Protein AF-J0JYR1-F1 (afdb_monomer_lite)

Radius of gyration: 15.29 Å; chains: 1; bounding box: 47×17×39 Å

Secondary structure (DSSP, 8-state):
--PPPPHHHHHHHHHHHHHHHHHHHHHHHHHHHHTT----HHHHHHHHHHHHHHHHHHHTTT---HHHHHHTS----

InterPro domains:
  IPR059722 Coiled-coil domain-co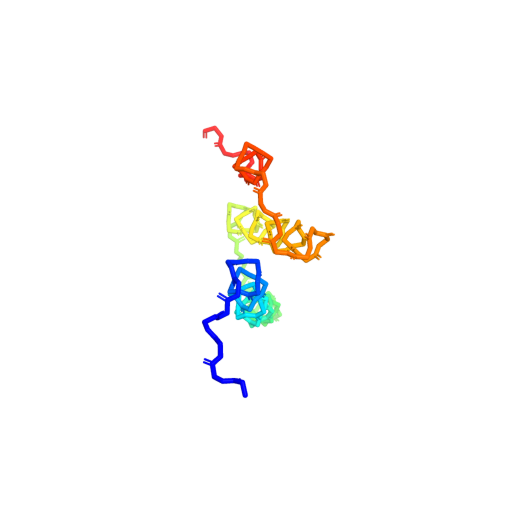ntaining protein ORF29 [PF26853] (2-74)

Organism: NCBI:txid992034

Structure (mmCIF, N/CA/C/O backbone):
data_AF-J0JYR1-F1
#
_entry.id   AF-J0JYR1-F1
#
loop_
_atom_site.group_PDB
_atom_site.id
_atom_site.type_symbol
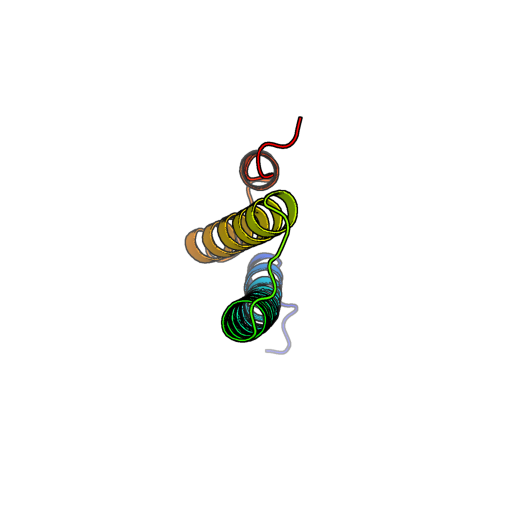_atom_site.label_atom_id
_atom_site.label_alt_id
_atom_site.label_comp_id
_atom_site.label_asym_id
_atom_site.label_entity_id
_atom_site.label_seq_id
_atom_site.pdbx_PDB_ins_code
_atom_site.Cartn_x
_atom_site.Cartn_y
_atom_site.Cartn_z
_atom_site.occupancy
_atom_site.B_iso_or_equiv
_atom_site.auth_seq_id
_atom_site.auth_comp_id
_atom_site.auth_asym_id
_atom_site.auth_atom_id
_atom_site.pdbx_PDB_model_num
ATOM 1 N N . MET A 1 1 ? 31.326 -1.154 -9.436 1.00 45.19 1 MET A N 1
ATOM 2 C CA . MET A 1 1 ? 30.209 -0.602 -10.233 1.00 45.19 1 MET A CA 1
ATOM 3 C C . MET A 1 1 ? 29.398 0.329 -9.342 1.00 45.19 1 MET A C 1
ATOM 5 O O . MET A 1 1 ? 28.507 -0.135 -8.647 1.00 45.19 1 MET A O 1
ATOM 9 N N . TRP A 1 2 ? 29.735 1.620 -9.297 1.00 53.25 2 TRP A N 1
ATOM 10 C CA . TRP A 1 2 ? 28.834 2.633 -8.736 1.00 53.25 2 TRP A CA 1
ATOM 11 C C . TRP A 1 2 ? 27.947 3.113 -9.888 1.00 53.25 2 TRP A C 1
ATOM 13 O O . TRP A 1 2 ? 28.275 4.067 -10.585 1.00 53.25 2 TRP A O 1
ATOM 23 N N . GLY A 1 3 ? 26.912 2.330 -10.191 1.00 62.41 3 GLY A N 1
ATOM 24 C CA . GLY A 1 3 ? 25.970 2.602 -11.274 1.00 62.41 3 GLY A CA 1
ATOM 25 C C . GLY A 1 3 ? 24.711 3.252 -10.718 1.00 62.41 3 GLY A C 1
ATOM 26 O O . GLY A 1 3 ? 24.187 2.795 -9.702 1.00 62.41 3 GLY A O 1
ATOM 27 N N . ALA A 1 4 ? 24.227 4.312 -11.368 1.00 66.62 4 ALA A N 1
ATOM 28 C CA . ALA A 1 4 ? 22.891 4.829 -11.100 1.00 66.62 4 ALA A CA 1
ATOM 29 C C . ALA A 1 4 ? 21.884 3.677 -11.245 1.00 66.62 4 ALA A C 1
ATOM 31 O O . ALA A 1 4 ? 21.885 2.973 -12.257 1.00 66.62 4 ALA A O 1
ATOM 32 N N . ARG A 1 5 ? 21.077 3.453 -10.204 1.00 80.25 5 ARG A N 1
ATOM 33 C CA . ARG A 1 5 ? 20.046 2.407 -10.194 1.00 80.25 5 ARG A CA 1
ATOM 34 C C . ARG A 1 5 ? 19.081 2.610 -11.358 1.00 80.25 5 ARG A C 1
ATOM 36 O O . ARG A 1 5 ? 18.809 3.753 -11.736 1.00 80.25 5 ARG A O 1
ATOM 43 N N . SER A 1 6 ? 18.526 1.521 -11.888 1.00 89.94 6 SER A N 1
ATOM 44 C CA . SER A 1 6 ? 17.455 1.639 -12.877 1.00 89.94 6 SER A CA 1
ATOM 45 C C . SER A 1 6 ? 16.202 2.244 -12.237 1.00 89.94 6 SER A C 1
ATOM 47 O O . SER A 1 6 ? 16.009 2.203 -11.017 1.00 89.94 6 SER A O 1
ATOM 49 N N . LYS A 1 7 ? 15.325 2.816 -13.065 1.00 92.56 7 LYS A N 1
ATOM 50 C CA . LYS A 1 7 ? 14.034 3.331 -12.595 1.00 92.56 7 LYS A CA 1
ATOM 51 C C . LYS A 1 7 ? 13.189 2.216 -11.965 1.00 92.56 7 LYS A C 1
ATOM 53 O O . LYS A 1 7 ? 12.585 2.450 -10.928 1.00 92.56 7 LYS A O 1
ATOM 58 N N . GLU A 1 8 ? 13.230 1.006 -12.523 1.00 94.50 8 GLU A N 1
ATOM 59 C CA . GLU A 1 8 ? 12.513 -0.165 -12.013 1.00 94.50 8 GLU A CA 1
ATOM 60 C C . GLU A 1 8 ? 13.033 -0.588 -10.634 1.00 94.50 8 GLU A C 1
ATOM 62 O O . GLU A 1 8 ? 12.235 -0.859 -9.739 1.00 94.50 8 GLU A O 1
ATOM 67 N N . GLU A 1 9 ? 14.356 -0.583 -10.421 1.00 93.44 9 GLU A N 1
ATOM 68 C CA . GLU A 1 9 ? 14.932 -0.898 -9.108 1.00 93.44 9 GLU A CA 1
ATOM 69 C C . GLU A 1 9 ? 14.520 0.146 -8.062 1.00 93.44 9 GLU A C 1
ATOM 71 O O . GLU A 1 9 ? 14.166 -0.204 -6.935 1.00 93.44 9 GLU A O 1
ATOM 76 N N . ASN A 1 10 ? 14.526 1.431 -8.429 1.00 93.94 10 ASN A N 1
ATOM 77 C CA . ASN A 1 10 ? 14.068 2.491 -7.533 1.00 93.94 10 ASN A CA 1
ATOM 78 C C . ASN A 1 10 ? 12.586 2.315 -7.176 1.00 93.94 10 ASN A C 1
ATOM 80 O O . ASN A 1 10 ? 12.234 2.390 -6.001 1.00 93.94 10 ASN A O 1
ATOM 84 N N . THR A 1 11 ? 11.738 2.012 -8.160 1.00 94.56 11 THR A N 1
ATOM 85 C CA . THR A 1 11 ? 10.312 1.743 -7.953 1.00 94.56 11 THR A CA 1
ATOM 86 C C . THR A 1 11 ? 10.081 0.543 -7.030 1.00 94.56 11 THR A C 1
ATOM 88 O O . THR A 1 11 ? 9.330 0.662 -6.062 1.00 94.56 11 THR A O 1
ATOM 91 N N . ALA A 1 12 ? 10.757 -0.583 -7.272 1.00 94.38 12 ALA A N 1
ATOM 92 C CA . ALA A 1 12 ? 10.633 -1.777 -6.436 1.00 94.38 12 ALA A CA 1
ATOM 93 C C . ALA A 1 12 ? 11.067 -1.508 -4.982 1.00 94.38 12 ALA A C 1
ATOM 95 O O . ALA A 1 12 ? 10.389 -1.905 -4.036 1.00 94.38 12 ALA A O 1
ATOM 96 N N . ARG A 1 13 ? 12.157 -0.757 -4.774 1.00 93.94 13 ARG A N 1
ATOM 97 C CA . ARG A 1 13 ? 12.612 -0.364 -3.427 1.00 93.94 13 ARG A CA 1
ATOM 98 C C . ARG A 1 13 ? 11.641 0.576 -2.718 1.00 93.94 13 ARG A C 1
ATOM 100 O O . ARG A 1 13 ? 11.429 0.435 -1.514 1.00 93.94 13 ARG A O 1
ATOM 107 N N . SER A 1 14 ? 11.050 1.534 -3.433 1.00 93.19 14 SER A N 1
ATOM 108 C CA . SER A 1 14 ? 10.023 2.403 -2.852 1.00 93.19 14 SER A CA 1
ATOM 109 C C . SER A 1 14 ? 8.827 1.593 -2.349 1.00 93.19 14 SER A C 1
ATOM 111 O O . SER A 1 14 ? 8.317 1.882 -1.265 1.00 93.19 14 SER A O 1
ATOM 113 N N . VAL A 1 15 ? 8.437 0.537 -3.068 1.00 95.88 15 VAL A N 1
ATOM 114 C CA . VAL A 1 15 ? 7.359 -0.359 -2.631 1.00 95.88 15 VAL A CA 1
ATOM 115 C C . VAL A 1 15 ? 7.715 -1.151 -1.384 1.00 95.88 15 VAL A C 1
ATOM 117 O O . VAL A 1 15 ? 6.887 -1.207 -0.483 1.00 95.88 15 VAL A O 1
ATOM 120 N N . GLN A 1 16 ? 8.954 -1.622 -1.228 1.00 95.31 16 GLN A N 1
ATOM 121 C CA . GLN A 1 16 ? 9.374 -2.284 0.019 1.00 95.31 16 GLN A CA 1
ATOM 122 C C . GLN A 1 16 ? 9.155 -1.396 1.256 1.00 95.31 16 GLN A C 1
ATOM 124 O O . GLN A 1 16 ? 8.732 -1.861 2.316 1.00 95.31 16 GLN A O 1
ATOM 129 N N . THR A 1 17 ? 9.407 -0.089 1.128 1.00 95.81 17 THR A N 1
ATOM 130 C CA . THR A 1 17 ? 9.130 0.865 2.216 1.00 95.81 17 THR A CA 1
ATOM 131 C C . THR A 1 17 ? 7.625 1.043 2.426 1.00 95.81 17 THR A C 1
ATOM 133 O O . THR A 1 17 ? 7.160 1.069 3.565 1.00 95.81 17 THR A O 1
ATOM 136 N N . GLN A 1 18 ? 6.844 1.124 1.346 1.00 96.06 18 GLN A N 1
ATOM 137 C CA . GLN A 1 18 ? 5.387 1.242 1.423 1.00 96.06 18 GLN A CA 1
ATOM 138 C C . GLN A 1 18 ? 4.736 0.019 2.082 1.00 96.06 18 GLN A C 1
ATOM 140 O O . GLN A 1 18 ? 3.848 0.182 2.915 1.00 96.06 18 GLN A O 1
ATOM 145 N N . GLU A 1 19 ? 5.209 -1.189 1.787 1.00 97.19 19 GLU A N 1
ATOM 146 C CA . GLU A 1 19 ? 4.742 -2.426 2.414 1.00 97.19 19 GLU A CA 1
ATOM 147 C C . GLU A 1 19 ? 5.048 -2.465 3.909 1.00 97.19 19 GLU A C 1
ATOM 149 O O . GLU A 1 19 ? 4.190 -2.842 4.706 1.00 97.19 19 GLU A O 1
ATOM 154 N N . MET A 1 20 ? 6.243 -2.026 4.319 1.00 97.88 20 MET A N 1
ATOM 155 C CA . MET A 1 20 ? 6.587 -1.919 5.739 1.00 97.88 20 MET A CA 1
ATOM 156 C C . MET A 1 20 ? 5.606 -0.995 6.477 1.00 97.88 20 MET A C 1
ATOM 158 O O . MET A 1 20 ? 5.106 -1.348 7.550 1.00 97.88 20 MET A O 1
ATOM 162 N N . LEU A 1 21 ? 5.290 0.161 5.887 1.00 97.81 21 LEU A N 1
ATOM 163 C CA . LEU A 1 21 ? 4.342 1.122 6.452 1.00 97.81 21 LEU A CA 1
ATOM 164 C C . LEU A 1 21 ? 2.909 0.575 6.472 1.00 97.81 21 LEU A C 1
ATOM 166 O O . LEU A 1 21 ? 2.233 0.688 7.494 1.00 97.81 21 LEU A O 1
ATOM 170 N N . LEU A 1 22 ? 2.455 -0.066 5.390 1.00 97.31 22 LEU A N 1
ATOM 171 C CA . LEU A 1 22 ? 1.135 -0.702 5.319 1.00 97.31 22 LEU A CA 1
ATOM 172 C C . LEU A 1 22 ? 0.989 -1.815 6.357 1.00 97.31 22 LEU A C 1
ATOM 174 O O . LEU A 1 22 ? -0.040 -1.903 7.024 1.00 97.31 22 LEU A O 1
ATOM 178 N N . ASN A 1 23 ? 2.023 -2.634 6.543 1.00 97.75 23 ASN A N 1
ATOM 17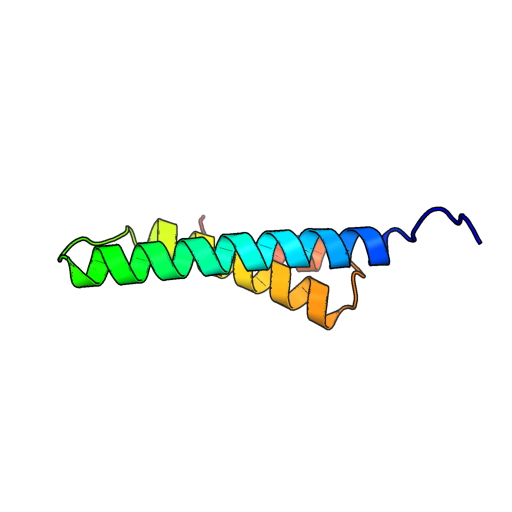9 C CA . ASN A 1 23 ? 2.031 -3.692 7.548 1.00 97.75 23 ASN A CA 1
ATOM 180 C C . ASN A 1 23 ? 1.973 -3.126 8.972 1.00 97.75 23 ASN A C 1
ATOM 182 O O . ASN A 1 23 ? 1.251 -3.662 9.812 1.00 97.75 23 ASN A O 1
ATOM 186 N N . SER A 1 24 ? 2.688 -2.031 9.243 1.00 98.19 24 SER A N 1
ATOM 187 C CA . SER A 1 24 ? 2.601 -1.317 10.523 1.00 98.19 24 SER A CA 1
ATOM 188 C C . SER A 1 24 ? 1.191 -0.761 10.765 1.00 98.19 24 SER A C 1
ATOM 190 O O . SER A 1 24 ? 0.598 -0.990 11.819 1.00 98.19 24 SER A O 1
ATOM 192 N N . LEU A 1 25 ? 0.598 -0.118 9.755 1.00 97.44 25 LEU A N 1
ATOM 193 C CA . LEU A 1 25 ? -0.759 0.421 9.837 1.00 97.44 25 LEU A CA 1
ATOM 194 C C . LEU A 1 25 ? -1.805 -0.675 10.088 1.00 97.44 25 LEU A C 1
ATOM 196 O O . LEU A 1 25 ? -2.650 -0.515 10.965 1.00 97.44 25 LEU A O 1
ATOM 200 N N . LYS A 1 26 ? -1.728 -1.804 9.374 1.00 96.44 26 LYS A N 1
ATOM 201 C CA . LYS A 1 26 ? -2.626 -2.953 9.576 1.00 96.44 26 LYS A CA 1
ATOM 202 C C . LYS A 1 26 ? -2.548 -3.491 11.006 1.00 96.44 26 LYS A C 1
ATOM 204 O O . LYS A 1 26 ? -3.587 -3.737 11.609 1.00 96.44 26 LYS A O 1
ATOM 209 N N . LYS A 1 27 ? -1.341 -3.607 11.572 1.00 98.06 27 LYS A N 1
ATOM 210 C CA . LYS A 1 27 ? -1.151 -4.014 12.976 1.00 98.06 27 LYS A CA 1
ATOM 211 C C . LYS A 1 27 ? -1.785 -3.021 13.952 1.00 98.06 27 LYS A C 1
ATOM 213 O O . LYS A 1 27 ? -2.444 -3.438 14.898 1.00 98.06 27 LYS A O 1
ATOM 218 N N . ASN A 1 28 ? -1.636 -1.719 13.706 1.00 97.69 28 ASN A N 1
ATOM 219 C CA . ASN A 1 28 ? -2.254 -0.690 14.547 1.00 97.69 28 ASN A CA 1
ATOM 220 C C . ASN A 1 28 ? -3.786 -0.737 14.492 1.00 97.69 28 ASN A C 1
ATOM 222 O O . ASN A 1 28 ? -4.434 -0.550 15.518 1.00 97.69 28 ASN A O 1
ATOM 226 N N . ILE A 1 29 ? -4.366 -1.018 13.324 1.00 97.25 29 ILE A N 1
ATOM 227 C CA . ILE A 1 29 ? -5.819 -1.178 13.171 1.00 97.25 29 ILE A CA 1
ATOM 228 C C . ILE A 1 29 ? -6.306 -2.420 13.912 1.00 97.25 29 ILE A C 1
ATOM 230 O O . ILE A 1 29 ? -7.251 -2.317 14.682 1.00 97.25 29 ILE A O 1
ATOM 234 N N . GLN A 1 30 ? -5.616 -3.553 13.768 1.00 96.75 30 GLN A N 1
ATOM 235 C CA . GLN A 1 30 ? -5.938 -4.768 14.523 1.00 96.75 30 GLN A CA 1
ATOM 236 C C . GLN A 1 30 ? -5.893 -4.528 16.039 1.00 96.75 30 GLN A C 1
ATOM 238 O O . GLN A 1 30 ? -6.768 -4.984 16.773 1.00 96.75 30 GLN A O 1
ATOM 243 N N . MET A 1 31 ? -4.899 -3.775 16.521 1.00 98.19 31 MET A N 1
ATOM 244 C CA . MET A 1 31 ? -4.816 -3.388 17.930 1.00 98.19 31 MET A CA 1
ATOM 245 C C . MET A 1 31 ? -5.992 -2.491 18.336 1.00 98.19 31 MET A C 1
ATOM 247 O O . MET A 1 31 ? -6.615 -2.740 19.365 1.00 98.19 31 MET A O 1
ATOM 251 N N . LEU A 1 32 ? -6.329 -1.482 17.531 1.00 97.81 32 LEU A N 1
ATOM 252 C CA . LEU A 1 32 ? -7.473 -0.605 17.786 1.00 97.81 32 LEU A CA 1
ATOM 253 C C . LEU A 1 32 ? -8.787 -1.397 17.873 1.00 97.81 32 LEU A C 1
ATOM 255 O O . LEU A 1 32 ? -9.556 -1.196 18.811 1.00 97.81 32 LEU A O 1
ATOM 259 N N . GLU A 1 33 ? -9.012 -2.322 16.940 1.00 96.06 33 GLU A N 1
ATOM 260 C CA . GLU A 1 33 ? -10.177 -3.212 16.919 1.00 96.06 33 GLU A CA 1
ATOM 261 C C . GLU A 1 33 ? -10.228 -4.108 18.163 1.00 96.06 33 GLU A C 1
ATOM 263 O O . GLU A 1 33 ? -11.286 -4.255 18.774 1.00 96.06 33 GLU A O 1
ATOM 268 N N . SER A 1 34 ? -9.083 -4.635 18.613 1.00 97.44 34 SER A N 1
ATOM 269 C CA . SER A 1 34 ? -9.009 -5.450 19.837 1.00 97.44 34 SER A CA 1
ATOM 270 C C . SER A 1 34 ? -9.379 -4.688 21.117 1.00 97.44 34 SER A C 1
ATOM 272 O O . SER A 1 34 ? -9.804 -5.296 22.096 1.00 97.44 34 SER A O 1
ATOM 274 N N . LEU A 1 35 ? -9.251 -3.357 21.101 1.00 98.19 35 LEU A N 1
ATOM 275 C CA . LEU A 1 35 ? -9.625 -2.461 22.199 1.00 98.19 35 LEU A CA 1
ATOM 276 C C . LEU A 1 35 ? -11.071 -1.943 22.075 1.00 98.19 35 LEU A C 1
ATOM 278 O O . LEU A 1 35 ? -11.488 -1.097 22.864 1.00 98.19 35 LEU A O 1
ATOM 282 N N . GLY A 1 36 ? -11.835 -2.429 21.090 1.00 97.62 36 GLY A N 1
ATOM 283 C CA . GLY A 1 36 ? -13.217 -2.017 20.828 1.00 97.62 36 GLY A CA 1
ATOM 284 C C . GLY A 1 36 ? -13.357 -0.752 19.975 1.00 97.62 36 GLY A C 1
ATOM 285 O O . GLY A 1 36 ? -14.468 -0.248 19.815 1.00 97.62 36 GLY A O 1
ATOM 286 N N . GLY A 1 37 ? -12.258 -0.229 19.425 1.00 97.19 37 GLY A N 1
ATOM 287 C CA . GLY A 1 37 ? -12.292 0.840 18.429 1.00 97.19 37 GLY A CA 1
ATOM 288 C C . GLY A 1 37 ? -12.659 0.319 17.037 1.00 97.19 37 GLY A C 1
ATOM 289 O O . GLY A 1 37 ? -12.683 -0.881 16.784 1.00 97.19 37 GLY A O 1
ATOM 290 N N . ASN A 1 38 ? -12.932 1.229 16.105 1.00 95.06 38 ASN A N 1
ATOM 291 C CA . ASN A 1 38 ? -13.151 0.891 14.701 1.00 95.06 38 ASN A CA 1
ATOM 292 C C . ASN A 1 38 ? -12.478 1.916 13.780 1.00 95.06 38 ASN A C 1
ATOM 294 O O . ASN A 1 38 ? -12.083 3.005 14.202 1.00 95.06 38 ASN A 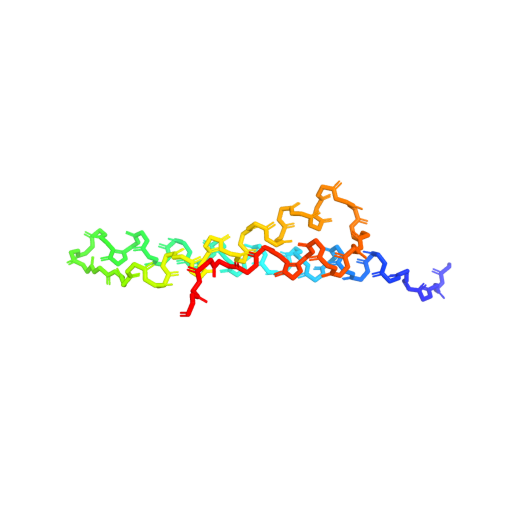O 1
ATOM 298 N N . VAL A 1 39 ? -12.338 1.556 12.508 1.00 94.69 39 VAL A N 1
ATOM 299 C CA . VAL A 1 39 ? -11.918 2.470 11.443 1.00 94.69 39 VAL A CA 1
ATOM 300 C C . VAL A 1 39 ? -13.027 2.603 10.413 1.00 94.69 39 VAL A C 1
ATOM 302 O O . VAL A 1 39 ? -13.835 1.694 10.224 1.00 94.69 39 VAL A O 1
ATOM 305 N N . SER A 1 40 ? -13.083 3.745 9.729 1.00 95.50 40 SER A N 1
ATOM 306 C CA . SER A 1 40 ? -14.101 3.950 8.703 1.00 95.50 40 SER A CA 1
ATOM 307 C C . SER A 1 40 ? -13.898 2.988 7.518 1.00 95.50 40 SER A C 1
ATOM 309 O O . SER A 1 40 ? -12.757 2.687 7.151 1.00 95.50 40 SER A O 1
ATOM 311 N N . PRO A 1 41 ? -14.975 2.553 6.838 1.00 92.94 41 PRO A N 1
ATOM 312 C CA . PRO A 1 41 ? -14.858 1.757 5.614 1.00 92.94 41 PRO A CA 1
ATOM 313 C C . PRO A 1 41 ? -14.007 2.431 4.526 1.00 92.94 41 PRO A C 1
ATOM 315 O O . PRO A 1 41 ? -13.297 1.755 3.785 1.00 92.94 41 PRO A O 1
ATOM 318 N N . LEU A 1 42 ? -14.017 3.769 4.464 1.00 93.44 42 LEU A N 1
ATOM 319 C CA . LEU A 1 42 ? -13.177 4.548 3.546 1.00 93.44 42 LEU A CA 1
ATOM 320 C C . LEU A 1 42 ? -11.679 4.375 3.837 1.00 93.44 42 LEU A C 1
ATOM 322 O O . LEU A 1 42 ? -10.882 4.287 2.903 1.00 93.44 42 LEU A O 1
ATOM 326 N N . MET A 1 43 ? -11.290 4.277 5.112 1.00 93.12 43 MET A N 1
ATOM 327 C CA . MET A 1 43 ? -9.905 3.982 5.490 1.00 93.12 43 MET A CA 1
ATOM 328 C C . MET A 1 43 ? -9.495 2.577 5.046 1.00 93.12 43 MET A C 1
ATOM 330 O O . MET A 1 43 ? -8.423 2.413 4.463 1.00 93.12 43 MET A O 1
ATOM 334 N N . LEU A 1 44 ? -10.359 1.577 5.248 1.00 93.12 44 LEU A N 1
ATOM 335 C CA . LEU A 1 44 ? -10.104 0.205 4.794 1.00 93.12 44 LEU A CA 1
ATOM 336 C C . LEU A 1 44 ? -9.967 0.128 3.266 1.00 93.12 44 LEU A C 1
ATOM 338 O O . LEU A 1 44 ? -9.032 -0.494 2.761 1.00 93.12 44 LEU A O 1
ATOM 342 N N . ALA A 1 45 ? -10.838 0.822 2.529 1.00 93.38 45 ALA A N 1
ATOM 343 C CA . ALA A 1 45 ? -10.760 0.912 1.072 1.00 93.38 45 ALA A CA 1
ATOM 344 C C . ALA A 1 45 ? -9.442 1.552 0.604 1.00 93.38 45 AL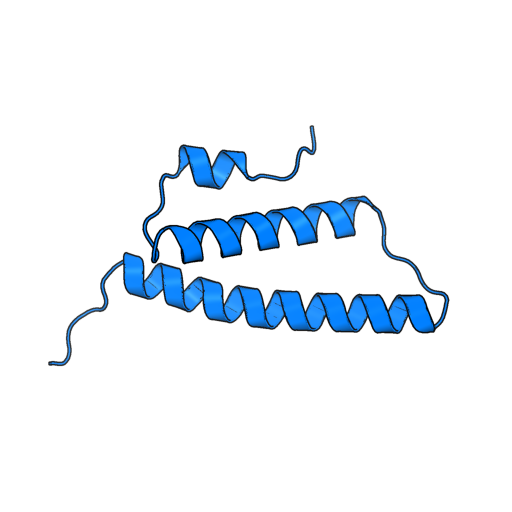A A C 1
ATOM 346 O O . ALA A 1 45 ? -8.818 1.067 -0.340 1.00 93.38 45 ALA A O 1
ATOM 347 N N . LYS A 1 46 ? -8.974 2.602 1.293 1.00 94.25 46 LYS A N 1
ATOM 348 C CA . LYS A 1 46 ? -7.704 3.260 0.966 1.00 94.25 46 LYS A CA 1
ATOM 349 C C . LYS A 1 46 ? -6.498 2.361 1.250 1.00 94.25 46 LYS A C 1
ATOM 351 O O . LYS A 1 46 ? -5.572 2.322 0.446 1.00 94.25 46 LYS A O 1
ATOM 356 N N . ILE A 1 47 ? -6.513 1.600 2.344 1.00 95.31 47 ILE A N 1
ATOM 357 C CA . ILE A 1 47 ? -5.465 0.608 2.644 1.00 95.31 47 ILE A CA 1
ATOM 358 C C . ILE A 1 47 ? -5.411 -0.461 1.557 1.00 95.31 47 ILE A C 1
ATOM 360 O O . ILE A 1 47 ? -4.321 -0.804 1.101 1.00 95.31 47 ILE A O 1
ATOM 364 N N . LYS A 1 48 ? -6.575 -0.955 1.117 1.00 95.06 48 LYS A N 1
ATOM 365 C CA . LYS A 1 48 ? -6.652 -1.926 0.025 1.00 95.06 48 LYS A CA 1
ATOM 366 C C . LYS A 1 48 ? -6.082 -1.356 -1.274 1.00 95.06 48 LYS A C 1
ATOM 368 O O . LYS A 1 48 ? -5.259 -2.013 -1.891 1.00 95.06 48 LYS A O 1
ATOM 373 N N . GLU A 1 49 ? -6.447 -0.131 -1.649 1.00 95.50 49 GLU A N 1
ATOM 374 C CA . GLU A 1 49 ? -5.892 0.536 -2.836 1.00 95.50 49 GLU A CA 1
ATOM 375 C C . GLU A 1 49 ? -4.356 0.562 -2.822 1.00 95.50 49 GLU A C 1
ATOM 377 O O . GLU A 1 49 ? -3.713 0.253 -3.824 1.00 95.50 49 GLU A O 1
ATOM 382 N N . TYR A 1 50 ? -3.750 0.950 -1.697 1.00 96.19 50 TYR A N 1
ATOM 383 C CA . TYR A 1 50 ? -2.292 1.006 -1.600 1.00 96.19 50 TYR A CA 1
ATOM 384 C C . TYR A 1 50 ? -1.649 -0.383 -1.574 1.00 96.19 50 TYR A C 1
ATOM 386 O O . TYR A 1 50 ? -0.552 -0.533 -2.106 1.00 96.19 50 TYR A O 1
ATOM 394 N N . GLN A 1 51 ? -2.327 -1.387 -1.010 1.00 96.88 51 GLN A N 1
ATOM 395 C CA . GLN A 1 51 ? -1.883 -2.776 -1.109 1.00 96.88 51 GLN A CA 1
ATOM 396 C C . GLN A 1 51 ? -1.912 -3.257 -2.563 1.00 96.88 51 GLN A C 1
ATOM 398 O O . GLN A 1 51 ? -0.891 -3.718 -3.052 1.00 96.88 51 GLN A O 1
ATOM 403 N N . ASP A 1 52 ? -3.022 -3.057 -3.278 1.00 96.50 52 ASP A N 1
ATOM 404 C CA . ASP A 1 52 ? -3.163 -3.469 -4.680 1.00 96.50 52 ASP A CA 1
ATOM 405 C C . ASP A 1 52 ? -2.085 -2.806 -5.568 1.00 96.50 52 ASP A C 1
ATOM 407 O O . ASP A 1 52 ? -1.549 -3.419 -6.492 1.00 96.50 52 ASP A O 1
ATOM 411 N N . LYS A 1 53 ? -1.733 -1.543 -5.282 1.00 96.25 53 LYS A N 1
ATOM 412 C CA . LYS A 1 53 ? -0.649 -0.812 -5.962 1.00 96.25 53 LYS A CA 1
ATOM 413 C C . LYS A 1 53 ? 0.738 -1.388 -5.673 1.00 96.25 53 LYS A C 1
ATOM 415 O O . LYS A 1 53 ? 1.550 -1.474 -6.596 1.00 96.25 53 LYS A O 1
ATOM 420 N N . ALA A 1 54 ? 1.013 -1.751 -4.420 1.00 96.56 54 ALA A N 1
ATOM 421 C CA . ALA A 1 54 ? 2.260 -2.401 -4.028 1.00 96.56 54 ALA A CA 1
ATOM 422 C C . ALA A 1 54 ? 2.387 -3.783 -4.689 1.00 96.56 54 ALA A C 1
ATOM 424 O O . ALA A 1 54 ? 3.404 -4.063 -5.324 1.00 96.56 54 ALA A O 1
ATOM 425 N N . ASP A 1 55 ? 1.319 -4.583 -4.635 1.00 96.81 55 ASP A N 1
ATOM 426 C CA . ASP A 1 55 ? 1.246 -5.915 -5.240 1.00 96.81 55 ASP A CA 1
ATOM 427 C C . ASP A 1 55 ? 1.516 -5.842 -6.746 1.00 96.81 55 ASP A C 1
ATOM 429 O O . ASP A 1 55 ? 2.397 -6.536 -7.250 1.00 96.81 55 ASP A O 1
ATOM 433 N N . TYR A 1 56 ? 0.864 -4.913 -7.454 1.00 97.06 56 TYR A N 1
ATOM 434 C CA . TYR A 1 56 ? 1.102 -4.697 -8.881 1.00 97.06 56 TYR A CA 1
ATOM 435 C C . TYR A 1 56 ? 2.572 -4.401 -9.199 1.00 97.06 56 TYR A C 1
ATOM 437 O O . TYR A 1 56 ? 3.131 -4.984 -10.124 1.00 97.06 56 TYR A O 1
ATOM 445 N N . ILE A 1 57 ? 3.219 -3.507 -8.446 1.00 96.69 57 ILE A N 1
ATOM 446 C CA . ILE A 1 57 ? 4.628 -3.163 -8.679 1.00 96.69 57 ILE A CA 1
ATOM 447 C C . ILE A 1 57 ? 5.551 -4.363 -8.420 1.00 96.69 57 ILE A C 1
ATOM 449 O O . ILE A 1 57 ? 6.533 -4.546 -9.146 1.00 96.69 57 ILE A O 1
ATOM 453 N N . ASN A 1 58 ? 5.257 -5.170 -7.400 1.00 96.31 58 ASN A N 1
ATOM 454 C CA . ASN A 1 58 ? 6.014 -6.386 -7.114 1.00 96.31 58 ASN A CA 1
ATOM 455 C C . ASN A 1 58 ? 5.857 -7.413 -8.242 1.00 96.31 58 ASN A C 1
ATOM 457 O O . ASN A 1 58 ? 6.855 -7.920 -8.753 1.00 96.31 58 ASN A O 1
ATOM 461 N N . GLU A 1 59 ? 4.623 -7.661 -8.688 1.00 96.69 59 GLU A N 1
ATOM 462 C CA . GLU A 1 59 ? 4.308 -8.573 -9.794 1.00 96.69 59 GLU A CA 1
ATOM 463 C C . GLU A 1 59 ? 4.983 -8.149 -11.107 1.00 96.69 59 GLU A C 1
ATOM 465 O O . GLU A 1 59 ? 5.417 -8.989 -11.900 1.00 96.69 59 GLU A O 1
ATOM 470 N N . THR A 1 60 ? 5.133 -6.842 -11.339 1.00 96.12 60 THR A N 1
ATOM 471 C CA . THR A 1 60 ? 5.782 -6.302 -12.539 1.00 96.12 60 THR A CA 1
ATOM 472 C C . THR A 1 60 ? 7.283 -6.049 -12.387 1.00 96.12 60 THR A C 1
ATOM 474 O O . THR A 1 60 ? 7.914 -5.551 -13.328 1.00 96.12 60 THR A O 1
ATOM 477 N N . ASN A 1 61 ? 7.886 -6.405 -11.248 1.00 94.19 61 ASN A N 1
ATOM 478 C CA . ASN A 1 61 ? 9.296 -6.155 -10.932 1.00 94.19 61 ASN A CA 1
ATOM 479 C C . ASN A 1 61 ? 9.701 -4.680 -11.124 1.00 94.19 61 ASN A C 1
ATOM 481 O O . ASN A 1 61 ? 10.725 -4.375 -11.739 1.00 94.19 61 ASN A O 1
ATOM 485 N N . GLY A 1 62 ? 8.867 -3.748 -10.657 1.00 93.62 62 GLY A N 1
ATOM 486 C CA . GLY A 1 62 ? 9.136 -2.311 -10.763 1.00 93.62 62 GLY A CA 1
ATOM 487 C C . GLY A 1 62 ? 8.754 -1.676 -12.102 1.00 93.62 62 GLY A C 1
ATOM 488 O O . GLY A 1 62 ? 8.889 -0.461 -12.253 1.00 93.62 62 GLY A O 1
ATOM 489 N N . LYS A 1 63 ? 8.260 -2.448 -13.080 1.00 96.06 63 LYS A N 1
ATOM 490 C CA . LYS A 1 63 ? 7.764 -1.899 -14.352 1.00 96.06 63 LYS A CA 1
ATOM 491 C C . LYS A 1 63 ? 6.354 -1.343 -14.171 1.00 96.06 63 LYS A C 1
ATOM 493 O O . LYS A 1 63 ? 5.447 -2.062 -13.774 1.00 96.06 63 LYS A O 1
ATOM 498 N N . ILE A 1 64 ? 6.139 -0.077 -14.510 1.00 93.56 64 ILE A N 1
ATOM 499 C CA . ILE A 1 64 ? 4.830 0.565 -14.345 1.00 93.56 64 ILE A CA 1
ATOM 500 C C . ILE A 1 64 ? 4.209 0.873 -15.704 1.00 93.56 64 ILE A C 1
ATOM 502 O O . ILE A 1 64 ? 4.744 1.674 -16.470 1.00 93.56 64 ILE A O 1
ATOM 506 N N . ASP A 1 65 ? 3.030 0.304 -15.953 1.00 95.00 65 ASP A N 1
ATOM 507 C CA . ASP A 1 65 ? 2.046 0.898 -16.852 1.00 95.00 65 ASP A CA 1
ATOM 508 C C . ASP A 1 65 ? 1.207 1.905 -16.052 1.00 95.00 65 ASP A C 1
ATOM 510 O O . ASP A 1 65 ? 0.517 1.548 -15.094 1.00 95.00 65 ASP A O 1
ATOM 514 N N . LEU A 1 66 ? 1.289 3.185 -16.425 1.00 92.44 66 LEU A N 1
ATOM 515 C CA . LEU A 1 66 ? 0.645 4.261 -15.670 1.00 92.44 66 LEU A CA 1
ATOM 516 C C . LEU A 1 66 ? -0.881 4.151 -15.673 1.00 92.44 66 LEU A C 1
ATOM 518 O O . LEU A 1 66 ? -1.498 4.441 -14.650 1.00 92.44 66 LEU A O 1
ATOM 522 N N . LYS A 1 67 ? -1.492 3.709 -16.780 1.00 93.69 67 LYS A N 1
ATOM 523 C CA . LYS A 1 67 ? -2.952 3.571 -16.869 1.00 93.69 67 LYS A CA 1
ATOM 524 C C . LYS A 1 67 ? -3.430 2.448 -15.961 1.00 93.69 67 LYS A C 1
ATOM 526 O O . LYS A 1 67 ? -4.387 2.633 -15.214 1.00 93.69 67 LYS A O 1
ATOM 531 N N . LYS A 1 68 ? -2.736 1.306 -15.975 1.00 93.94 68 LYS A N 1
ATOM 532 C CA . LYS A 1 68 ? -3.030 0.184 -15.086 1.00 93.94 68 LYS A CA 1
ATOM 533 C C . LYS A 1 68 ? -2.839 0.594 -13.631 1.00 93.94 68 LYS A C 1
ATOM 535 O O . LYS A 1 68 ? -3.763 0.410 -12.851 1.00 93.94 68 LYS A O 1
ATOM 540 N N . TYR A 1 69 ? -1.714 1.216 -13.284 1.00 92.94 69 TYR A N 1
ATOM 541 C CA . TYR A 1 69 ? -1.435 1.665 -11.918 1.00 92.94 69 TYR A CA 1
ATOM 542 C C . TYR A 1 69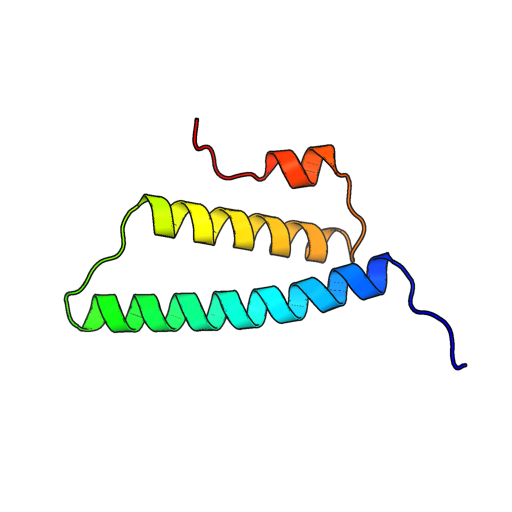 ? -2.470 2.674 -11.397 1.00 92.94 69 TYR A C 1
ATOM 544 O O . TYR A 1 69 ? -2.923 2.577 -10.258 1.00 92.94 69 TYR A O 1
ATOM 552 N N . GLN A 1 70 ? -2.887 3.625 -12.237 1.00 92.00 70 GLN A N 1
ATOM 553 C CA . GLN A 1 70 ? -3.938 4.586 -11.897 1.00 92.00 70 GLN A CA 1
ATOM 554 C C . GLN A 1 70 ? -5.312 3.924 -11.799 1.00 92.00 70 GLN A C 1
ATOM 556 O O . GLN A 1 70 ? -6.083 4.299 -10.930 1.00 92.00 70 GLN A O 1
ATOM 561 N N . SER A 1 71 ? -5.610 2.900 -12.605 1.00 92.88 71 SER A N 1
ATOM 562 C CA . SER A 1 71 ? -6.882 2.168 -12.499 1.00 92.88 71 SER A CA 1
ATOM 563 C C . SER A 1 71 ? -7.044 1.391 -11.188 1.00 92.88 71 SER A C 1
ATOM 565 O O . SER A 1 71 ? -8.157 1.006 -10.848 1.00 92.88 71 SER A O 1
ATOM 567 N N . LEU A 1 72 ? -5.953 1.174 -10.441 1.00 91.25 72 LEU A N 1
ATOM 568 C CA . LEU A 1 72 ? -5.984 0.553 -9.114 1.00 91.25 72 LEU A CA 1
ATOM 569 C C . LEU A 1 72 ? -6.466 1.515 -8.019 1.00 91.25 72 LEU A C 1
ATOM 571 O O . LEU A 1 72 ? -6.546 1.107 -6.864 1.00 91.25 72 LEU A O 1
ATOM 575 N N . THR A 1 73 ? -6.765 2.785 -8.332 1.00 77.56 73 THR A N 1
ATOM 576 C CA . THR A 1 73 ? -7.423 3.687 -7.378 1.00 77.56 73 THR A CA 1
ATOM 577 C C . THR A 1 73 ? -8.700 3.031 -6.875 1.00 77.56 73 THR A C 1
ATOM 579 O O . THR A 1 73 ? -9.582 2.712 -7.673 1.00 77.56 73 THR A O 1
ATOM 582 N N . GLY A 1 74 ? -8.788 2.807 -5.562 1.00 64.06 74 GLY A N 1
ATOM 583 C CA . GLY A 1 74 ? -9.964 2.204 -4.952 1.00 64.06 74 GLY A CA 1
ATOM 584 C C . GLY A 1 74 ? -11.172 3.049 -5.324 1.00 64.06 74 GLY A C 1
ATOM 585 O O . GLY A 1 74 ? -11.091 4.271 -5.216 1.00 64.06 74 GLY A O 1
ATOM 586 N N . GLY A 1 75 ? -12.230 2.406 -5.824 1.00 52.56 75 GLY A N 1
ATOM 587 C CA . GLY A 1 75 ? -13.414 3.034 -6.414 1.00 52.56 75 GLY A CA 1
ATOM 588 C C . GLY A 1 75 ? -14.160 3.985 -5.477 1.00 52.56 75 GLY A C 1
ATOM 589 O O . GLY A 1 75 ? -15.236 3.663 -4.988 1.00 52.56 75 GLY A O 1
ATOM 590 N N . GLY A 1 76 ? -13.589 5.160 -5.241 1.00 48.25 76 GLY A N 1
ATOM 591 C CA . GLY A 1 76 ? -14.266 6.343 -4.750 1.00 48.25 76 GLY A CA 1
ATOM 592 C C . GLY A 1 76 ? -14.591 7.209 -5.953 1.00 48.25 76 GLY A C 1
ATOM 593 O O . GLY A 1 76 ? -13.688 7.811 -6.535 1.00 48.25 76 GLY A O 1
ATOM 594 N N . SER A 1 77 ? -15.863 7.182 -6.350 1.00 39.88 77 SER A N 1
ATOM 595 C CA . SER A 1 77 ? -16.480 8.277 -7.106 1.00 39.88 77 SER A CA 1
ATOM 596 C C . SER A 1 77 ? -16.491 9.554 -6.272 1.00 39.88 77 SER A C 1
ATOM 598 O O . SER A 1 77 ? -16.551 9.431 -5.026 1.00 39.88 77 SER A O 1
#

Sequence (77 aa):
MWGARSKEENTARSVQTQEMLLNSLKKNIQMLESLGGNVSPLMLAKIKEYQDKADYINETNGKIDLKKYQSLTGGGS

pLDDT: mean 90.66, std 13.19, range [39.88, 98.19]

Foldseek 3Di:
DPDDDDQLQVQLVVLVVLVVVLVVVVVVQVVCVVVVHHDDVVVVLQSQLSVVLSVVSVVVSSDDDPVVSVVSRRDDD